Protein AF-A0A1Q7T1L6-F1 (afdb_monomer)

Nearest PDB structures (foldseek):
  7xf0-assembly3_B  TM=4.580E-01  e=5.528E+00  Pseudomonas aeruginosa

pLDDT: mean 75.34, std 23.47, range [31.97, 97.31]

Solvent-accessible surface area (backbone atoms only — not comparable to full-atom values): 8462 Å² total; per-residue (Å²): 136,78,95,77,79,65,102,57,94,46,52,65,56,54,49,54,48,50,53,55,56,50,64,73,47,78,80,45,73,33,40,39,40,38,36,61,82,51,67,64,77,37,32,66,69,55,49,54,51,41,30,61,70,49,66,56,83,70,83,49,59,42,77,68,72,32,62,41,36,27,40,58,69,42,28,43,51,59,39,43,37,80,86,38,36,53,22,48,44,65,55,67,101,78,71,70,88,69,96,76,78,95,74,87,84,87,77,94,76,75,102,68,80,66,68,49,78,46,80,57,81,93,75,90,75,90,77,80,90,78,87,130

Secondary structure (DSSP, 8-state):
------SS--HHHHHHHHHHHHHT-TT-SEEEEEE-S-GGGG-HHHHHHHHHHHT--S----TTTSGGGS-HHHHHHHHH-TTSSEEEEE--TT--------------------EEEEE------PPP----

Sequence (132 aa):
MAPHAGPTRTEADFLAHLQAVVATDLRALRWHMVCDQLNTHQSESLVRWVADLSGVQEDLGVKGESGILASMASRAAFLRDPTHKVVFHYTPKHSRLSQSDRNLAQHPRPQVAQTRLLHQCGGVTSQGLGLY

Foldseek 3Di:
DDDDDPPDPALVSVVVRVVVVCVVCVQAQAEEEEEALDLSVLDPVVLVVQCVQLVPPDDCDDQCCDHCNVDSVSSLVSQQDPSTRYHYDYDDPDDPDDPPDPPPPDDDDDPDGDYDYDYDDDDDDDDDDDDD

Radius of gyration: 17.11 Å; Cα contacts (8 Å, |Δi|>4): 153; chains: 1; bounding box: 50×47×39 Å

Structure (mmCIF, N/CA/C/O backbone):
data_AF-A0A1Q7T1L6-F1
#
_entry.id   AF-A0A1Q7T1L6-F1
#
loop_
_atom_site.group_PDB
_atom_site.id
_atom_site.type_symbol
_atom_site.label_atom_id
_atom_site.label_alt_id
_atom_site.label_comp_id
_atom_site.label_asym_id
_atom_site.label_entity_id
_atom_site.label_seq_id
_atom_site.pdbx_PDB_ins_code
_atom_site.Cartn_x
_atom_site.Cartn_y
_atom_site.Cartn_z
_atom_site.occupancy
_atom_site.B_iso_or_equiv
_atom_site.auth_seq_id
_atom_site.auth_comp_id
_atom_site.auth_asym_id
_atom_site.auth_atom_id
_atom_site.pdbx_PDB_model_num
ATOM 1 N N . MET A 1 1 ? 7.228 -13.788 -15.367 1.00 53.22 1 MET A N 1
ATOM 2 C CA . MET A 1 1 ? 7.465 -12.331 -15.314 1.00 53.22 1 MET A CA 1
ATOM 3 C C . MET A 1 1 ? 8.832 -12.106 -14.685 1.00 53.22 1 MET A C 1
ATOM 5 O O . MET A 1 1 ? 9.104 -12.739 -13.672 1.00 53.22 1 MET A O 1
ATOM 9 N N . ALA A 1 2 ? 9.712 -11.329 -15.320 1.00 46.75 2 ALA A N 1
ATOM 10 C CA . ALA A 1 2 ? 11.045 -11.027 -14.789 1.00 46.75 2 ALA A CA 1
ATOM 11 C C . ALA A 1 2 ? 10.967 -9.856 -13.788 1.00 46.75 2 ALA A C 1
ATOM 13 O O . ALA A 1 2 ? 10.070 -9.021 -13.929 1.00 46.75 2 ALA A O 1
ATOM 14 N N . PRO A 1 3 ? 11.861 -9.770 -12.785 1.00 55.91 3 PRO A N 1
ATOM 15 C CA . PRO A 1 3 ? 11.931 -8.603 -11.911 1.00 55.91 3 PRO A CA 1
ATOM 16 C C . PRO A 1 3 ? 12.189 -7.343 -12.752 1.00 55.91 3 PRO A C 1
ATOM 18 O O . PRO A 1 3 ? 13.184 -7.256 -13.467 1.00 55.91 3 PRO A O 1
ATOM 21 N N . HIS A 1 4 ? 11.256 -6.391 -12.695 1.00 59.91 4 HIS A N 1
ATOM 22 C CA . HIS A 1 4 ? 11.327 -5.111 -13.394 1.00 59.91 4 HIS A CA 1
ATOM 23 C C . HIS A 1 4 ? 11.665 -4.022 -12.378 1.00 59.91 4 HIS A C 1
ATOM 25 O O . HIS A 1 4 ? 10.879 -3.767 -11.467 1.00 59.91 4 HIS A O 1
ATOM 31 N N . ALA A 1 5 ? 12.834 -3.405 -12.531 1.00 56.78 5 ALA A N 1
ATOM 32 C CA . ALA A 1 5 ? 13.199 -2.177 -11.843 1.00 56.78 5 ALA A CA 1
ATOM 33 C C . ALA A 1 5 ? 13.213 -1.064 -12.894 1.00 56.78 5 ALA A C 1
ATOM 35 O O . ALA A 1 5 ? 14.034 -1.095 -13.812 1.00 56.78 5 ALA A O 1
ATOM 36 N N . GLY A 1 6 ? 12.268 -0.130 -12.790 1.00 60.78 6 GLY A N 1
ATOM 37 C CA . GLY A 1 6 ? 12.239 1.059 -13.634 1.00 60.78 6 GLY A CA 1
ATOM 38 C C . GLY A 1 6 ? 13.480 1.942 -13.425 1.00 60.78 6 GLY A C 1
ATOM 39 O O . GLY A 1 6 ? 14.243 1.738 -12.476 1.00 60.78 6 GLY A O 1
ATOM 40 N N . PRO A 1 7 ? 13.694 2.944 -14.294 1.00 61.09 7 PRO A N 1
ATOM 41 C CA . PRO A 1 7 ? 14.832 3.864 -14.192 1.00 61.09 7 PRO A CA 1
ATOM 42 C C . PRO A 1 7 ? 14.819 4.677 -12.888 1.00 61.09 7 PRO A C 1
ATOM 44 O O . PRO A 1 7 ? 15.865 5.116 -12.413 1.00 61.09 7 PRO A O 1
ATOM 47 N N . THR A 1 8 ? 13.642 4.847 -12.287 1.00 58.88 8 THR A N 1
ATOM 48 C CA . THR A 1 8 ? 13.425 5.538 -11.020 1.00 58.88 8 THR A CA 1
ATOM 49 C C . THR A 1 8 ? 12.864 4.591 -9.967 1.00 58.88 8 THR A C 1
ATOM 51 O O . THR A 1 8 ? 12.118 3.664 -10.264 1.00 58.88 8 THR A O 1
ATOM 54 N N . ARG A 1 9 ? 13.209 4.833 -8.697 1.00 67.56 9 ARG A N 1
ATOM 55 C CA . ARG A 1 9 ? 12.578 4.162 -7.552 1.00 67.56 9 ARG A CA 1
ATOM 56 C C . ARG A 1 9 ? 11.431 5.014 -7.015 1.00 67.56 9 ARG A C 1
ATOM 58 O O . ARG A 1 9 ? 11.525 5.540 -5.906 1.00 67.56 9 ARG A O 1
ATOM 65 N N . THR A 1 10 ? 10.383 5.206 -7.818 1.00 84.56 10 THR A N 1
ATOM 66 C CA . THR A 1 10 ? 9.185 5.915 -7.347 1.00 84.56 10 THR A CA 1
ATOM 67 C C . THR A 1 10 ? 8.234 4.975 -6.614 1.00 84.56 10 THR A C 1
ATOM 69 O O . THR A 1 10 ? 8.273 3.753 -6.760 1.00 84.56 10 THR A O 1
ATOM 72 N N . GLU A 1 11 ? 7.351 5.570 -5.818 1.00 85.06 11 GLU A N 1
ATOM 73 C CA . GLU A 1 11 ? 6.214 4.884 -5.207 1.00 85.06 11 GLU A CA 1
ATOM 74 C C . GLU A 1 11 ? 5.310 4.215 -6.258 1.00 85.06 11 GLU A C 1
ATOM 76 O O . GLU A 1 11 ? 4.891 3.074 -6.065 1.00 85.06 11 GLU A O 1
ATOM 81 N N . ALA A 1 12 ? 5.071 4.886 -7.389 1.00 87.81 12 ALA A N 1
ATOM 82 C CA . ALA A 1 12 ? 4.233 4.372 -8.469 1.00 87.81 12 ALA A CA 1
ATOM 83 C C . ALA A 1 12 ? 4.862 3.153 -9.161 1.00 87.81 12 ALA A C 1
ATOM 85 O O . ALA A 1 12 ? 4.172 2.162 -9.394 1.00 87.81 12 ALA A O 1
ATOM 86 N N . ASP A 1 13 ? 6.172 3.193 -9.423 1.00 86.88 13 ASP A N 1
ATOM 87 C CA . ASP A 1 13 ? 6.900 2.077 -10.039 1.00 86.88 13 ASP A CA 1
ATOM 88 C C . ASP A 1 13 ? 6.834 0.821 -9.156 1.00 86.88 13 ASP A C 1
ATOM 90 O O . ASP A 1 13 ? 6.606 -0.292 -9.639 1.00 86.88 13 ASP A O 1
ATOM 94 N N . PHE A 1 14 ? 6.986 0.998 -7.840 1.00 88.44 14 PHE A N 1
ATOM 95 C CA . PHE A 1 14 ? 6.897 -0.103 -6.886 1.00 88.44 14 PHE A CA 1
ATOM 96 C C . PHE A 1 14 ? 5.479 -0.685 -6.802 1.00 88.44 14 PHE A C 1
ATOM 98 O O . PHE A 1 14 ? 5.313 -1.906 -6.843 1.00 88.44 14 PHE A O 1
ATOM 105 N N . LEU A 1 15 ? 4.449 0.165 -6.752 1.00 91.94 15 LEU A N 1
ATOM 106 C CA . LEU A 1 15 ? 3.058 -0.288 -6.768 1.00 91.94 15 LEU A CA 1
ATOM 107 C C . LEU A 1 15 ? 2.731 -1.065 -8.051 1.00 91.94 15 LEU A C 1
ATOM 109 O O . LEU A 1 15 ? 2.178 -2.163 -7.972 1.00 91.94 15 LEU A O 1
ATOM 113 N N . ALA A 1 16 ? 3.110 -0.536 -9.218 1.00 90.94 16 ALA A N 1
ATOM 114 C CA . ALA A 1 16 ? 2.876 -1.190 -10.503 1.00 90.94 16 ALA A CA 1
ATOM 115 C C . ALA A 1 16 ? 3.533 -2.578 -10.556 1.00 90.94 16 ALA A C 1
ATOM 117 O O . ALA A 1 16 ? 2.930 -3.547 -11.026 1.00 90.94 16 ALA A O 1
ATOM 118 N N . HIS A 1 17 ? 4.744 -2.705 -10.003 1.00 89.44 17 HIS A N 1
ATOM 119 C CA . HIS A 1 17 ? 5.410 -3.994 -9.879 1.00 89.44 17 HIS A CA 1
ATOM 120 C C . HIS A 1 17 ? 4.605 -4.986 -9.024 1.00 89.44 17 HIS A C 1
ATOM 122 O O . HIS A 1 17 ? 4.388 -6.124 -9.445 1.00 89.44 17 HIS A O 1
ATOM 128 N N . LEU A 1 18 ? 4.135 -4.576 -7.841 1.00 91.88 18 LEU A N 1
ATOM 129 C CA . LEU A 1 18 ? 3.371 -5.463 -6.958 1.00 91.88 18 LEU A CA 1
ATOM 130 C C . LEU A 1 18 ? 2.015 -5.857 -7.545 1.00 91.88 18 LEU A C 1
ATOM 132 O O . LEU A 1 18 ? 1.621 -7.017 -7.433 1.00 91.88 18 LEU A O 1
ATOM 136 N N . GLN A 1 19 ? 1.326 -4.928 -8.207 1.00 93.50 19 GLN A N 1
ATOM 137 C CA . GLN A 1 19 ? 0.086 -5.219 -8.925 1.00 93.50 19 GLN A CA 1
ATOM 138 C C . GLN A 1 19 ? 0.306 -6.295 -9.985 1.00 93.50 19 GLN A C 1
ATOM 140 O O . GLN A 1 19 ? -0.454 -7.261 -10.059 1.00 93.50 19 GLN A O 1
ATOM 145 N N . ALA A 1 20 ? 1.389 -6.174 -10.752 1.00 91.19 20 ALA A N 1
ATOM 146 C CA . ALA A 1 20 ? 1.742 -7.155 -11.761 1.00 91.19 20 ALA A CA 1
ATOM 147 C C . ALA A 1 20 ? 2.087 -8.529 -11.161 1.00 91.19 20 ALA A C 1
ATOM 149 O O . ALA A 1 20 ? 1.669 -9.552 -11.700 1.00 91.19 20 ALA A O 1
ATOM 150 N N . VAL A 1 21 ? 2.789 -8.569 -10.022 1.00 91.25 21 VAL A N 1
ATOM 151 C CA . VAL A 1 21 ? 3.055 -9.812 -9.277 1.00 91.25 21 VAL A CA 1
ATOM 152 C C . VAL A 1 21 ? 1.753 -10.458 -8.817 1.00 91.25 21 VAL A C 1
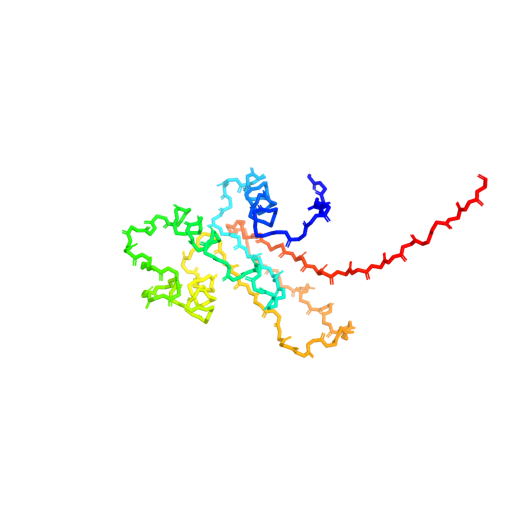ATOM 154 O O . VAL A 1 21 ? 1.535 -11.638 -9.084 1.00 91.25 21 VAL A O 1
ATOM 157 N N . VAL A 1 22 ? 0.871 -9.707 -8.156 1.00 91.88 22 VAL A N 1
ATOM 158 C CA . VAL A 1 22 ? -0.401 -10.238 -7.645 1.00 91.88 22 VAL A CA 1
ATOM 159 C C . VAL A 1 22 ? -1.283 -10.748 -8.787 1.00 91.88 22 VAL A C 1
ATOM 161 O O . VAL A 1 22 ? -1.923 -11.791 -8.652 1.00 91.88 22 VAL A O 1
ATOM 164 N N . ALA A 1 23 ? -1.258 -10.078 -9.942 1.00 91.62 23 ALA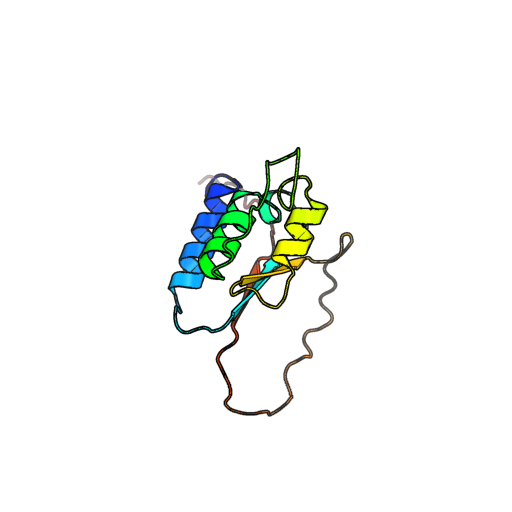 A N 1
ATOM 165 C CA . ALA A 1 23 ? -1.985 -10.500 -11.136 1.00 91.62 23 ALA A CA 1
ATOM 166 C C . ALA A 1 23 ? -1.519 -11.855 -11.702 1.00 91.62 23 ALA A C 1
ATOM 168 O O . ALA A 1 23 ? -2.277 -12.494 -12.430 1.00 91.62 23 ALA A O 1
ATOM 169 N N . THR A 1 24 ? -0.317 -12.334 -11.354 1.00 92.00 24 THR A N 1
ATOM 170 C CA . THR A 1 24 ? 0.155 -13.659 -11.799 1.00 92.00 24 THR A CA 1
ATOM 171 C C . THR A 1 24 ? -0.625 -14.820 -11.187 1.00 92.00 24 THR A C 1
ATOM 173 O O . THR A 1 24 ? -0.644 -15.905 -11.768 1.00 92.00 24 THR A O 1
ATOM 176 N N . ASP A 1 25 ? -1.267 -14.621 -10.033 1.00 90.69 25 ASP A N 1
ATOM 177 C CA . ASP A 1 25 ? -2.042 -15.665 -9.364 1.00 90.69 25 ASP A CA 1
ATOM 178 C C . ASP A 1 25 ? -3.178 -15.058 -8.532 1.00 90.69 25 ASP A C 1
ATOM 180 O O . ASP A 1 25 ? -3.085 -14.875 -7.318 1.00 90.69 25 ASP A O 1
ATOM 184 N N . LEU A 1 26 ? -4.295 -14.762 -9.200 1.00 88.44 26 LEU A N 1
ATOM 185 C CA . LEU A 1 26 ? -5.484 -14.189 -8.558 1.00 88.44 26 LEU A CA 1
ATOM 186 C C . LEU A 1 26 ? -6.175 -15.150 -7.579 1.00 88.44 26 LEU A C 1
ATOM 188 O O . LEU A 1 26 ? -7.004 -14.709 -6.780 1.00 88.44 26 LEU A O 1
ATOM 192 N N . ARG A 1 27 ? -5.841 -16.447 -7.635 1.00 90.50 27 ARG A N 1
ATOM 193 C CA . ARG A 1 27 ? -6.385 -17.484 -6.746 1.00 90.50 27 ARG A CA 1
ATOM 194 C C . ARG A 1 27 ? -5.635 -17.565 -5.420 1.00 90.50 27 ARG A C 1
ATOM 196 O O . ARG A 1 27 ? -6.139 -18.194 -4.491 1.00 90.50 27 ARG A O 1
ATOM 203 N N . ALA A 1 28 ? -4.449 -16.960 -5.325 1.00 90.38 28 ALA A N 1
ATOM 204 C CA . ALA A 1 28 ? -3.713 -16.899 -4.075 1.00 90.38 28 ALA A CA 1
ATOM 205 C C . ALA A 1 28 ? -4.565 -16.189 -3.013 1.00 90.38 28 ALA A C 1
ATOM 207 O O . ALA A 1 28 ? -5.005 -15.051 -3.203 1.00 90.38 28 ALA A O 1
ATOM 208 N N . LEU A 1 29 ? -4.791 -16.873 -1.888 1.00 90.62 29 LEU A N 1
ATOM 209 C CA . LEU A 1 29 ? -5.583 -16.322 -0.786 1.00 90.62 29 LEU A CA 1
ATOM 210 C C . LEU A 1 29 ? -4.861 -15.152 -0.119 1.00 90.62 29 LEU A C 1
ATOM 212 O O . LEU A 1 29 ? -5.502 -14.217 0.354 1.00 90.62 29 LEU A O 1
ATOM 216 N N . ARG A 1 30 ? -3.525 -15.219 -0.079 1.00 92.75 30 ARG A N 1
ATOM 217 C CA . ARG A 1 30 ? -2.682 -14.204 0.540 1.00 92.75 30 ARG A CA 1
ATOM 218 C C . ARG A 1 30 ? -1.296 -14.141 -0.090 1.00 92.75 30 ARG A C 1
ATOM 220 O O . ARG A 1 30 ? -0.696 -15.170 -0.412 1.00 92.75 30 ARG A O 1
ATOM 227 N N . TRP A 1 31 ? -0.782 -12.922 -0.184 1.00 95.75 31 TRP A N 1
ATOM 228 C CA . TRP A 1 31 ? 0.580 -12.605 -0.588 1.00 95.75 31 TRP A CA 1
ATOM 229 C C . TRP A 1 31 ? 1.377 -12.073 0.594 1.00 95.75 31 TRP A C 1
ATOM 231 O O . TRP A 1 31 ? 0.907 -11.194 1.315 1.00 95.75 31 TRP A O 1
ATOM 241 N N . HIS A 1 32 ? 2.601 -12.565 0.759 1.00 95.19 32 HIS A N 1
ATOM 242 C CA . HIS A 1 32 ? 3.555 -12.007 1.711 1.00 95.19 32 HIS A CA 1
ATOM 243 C C . HIS A 1 32 ? 4.701 -11.338 0.962 1.00 95.19 32 HIS A C 1
ATOM 245 O O . HIS A 1 32 ? 5.427 -11.995 0.212 1.00 95.19 32 HIS A O 1
ATOM 251 N N . MET A 1 33 ? 4.858 -10.037 1.186 1.00 93.12 33 MET A N 1
ATOM 252 C CA . MET A 1 33 ? 5.913 -9.219 0.598 1.00 93.12 33 MET A CA 1
ATOM 253 C C . MET A 1 33 ? 6.973 -8.944 1.661 1.00 93.12 33 MET A C 1
ATOM 255 O O . MET A 1 33 ? 6.649 -8.434 2.731 1.00 93.12 33 MET A O 1
ATOM 259 N N . VAL A 1 34 ? 8.233 -9.279 1.386 1.00 92.12 34 VAL A N 1
ATOM 260 C CA . VAL A 1 34 ? 9.361 -8.929 2.264 1.00 92.12 34 VAL A CA 1
ATOM 261 C C . VAL A 1 34 ? 10.124 -7.765 1.646 1.00 92.12 34 VAL A C 1
ATOM 263 O O . VAL A 1 34 ? 10.656 -7.894 0.540 1.00 92.12 34 VAL A O 1
ATOM 266 N N . CYS A 1 35 ? 10.176 -6.645 2.366 1.00 89.12 35 CYS A N 1
ATOM 267 C CA . CYS A 1 35 ? 10.763 -5.386 1.908 1.00 89.12 35 CYS A CA 1
ATOM 268 C C . CYS A 1 35 ? 11.706 -4.787 2.965 1.00 89.12 35 CYS A C 1
ATOM 270 O O . CYS A 1 35 ? 11.635 -5.113 4.150 1.00 89.12 35 CYS A O 1
ATOM 272 N N . ASP A 1 36 ? 12.587 -3.878 2.554 1.00 85.88 36 ASP A N 1
ATOM 273 C CA . ASP A 1 36 ? 13.322 -3.024 3.494 1.00 85.88 36 ASP A CA 1
ATOM 274 C C . ASP A 1 36 ? 12.428 -1.882 4.038 1.00 85.88 36 ASP A C 1
ATOM 276 O O . ASP A 1 36 ? 11.282 -1.709 3.618 1.00 85.88 36 ASP A O 1
ATOM 280 N N . GLN A 1 37 ? 12.933 -1.091 4.991 1.00 81.81 37 GLN A N 1
ATOM 281 C CA . GLN A 1 37 ? 12.171 -0.016 5.651 1.00 81.81 37 GLN A CA 1
ATOM 282 C C . GLN A 1 37 ? 12.175 1.331 4.897 1.00 81.81 37 GLN A C 1
ATOM 284 O O . GLN A 1 37 ? 11.961 2.370 5.523 1.00 81.81 37 GLN A O 1
ATOM 289 N N . LEU A 1 38 ? 12.429 1.356 3.583 1.00 84.19 38 LEU A N 1
ATOM 290 C CA . LEU A 1 38 ? 12.361 2.599 2.808 1.00 84.19 38 LEU A CA 1
ATOM 291 C C . LEU A 1 38 ? 10.938 3.179 2.775 1.00 84.19 38 LEU A C 1
ATOM 293 O O . LEU A 1 38 ? 9.950 2.446 2.706 1.00 84.19 38 LEU A O 1
ATOM 297 N N . ASN A 1 39 ? 10.836 4.514 2.755 1.00 84.06 39 ASN A N 1
ATOM 298 C CA . ASN A 1 39 ? 9.557 5.239 2.749 1.00 84.06 39 ASN A CA 1
ATOM 299 C C . ASN A 1 39 ? 8.638 4.800 1.597 1.00 84.06 39 ASN A C 1
ATOM 301 O O . ASN A 1 39 ? 7.424 4.724 1.774 1.00 84.06 39 ASN A O 1
ATOM 305 N N . THR A 1 40 ? 9.221 4.461 0.444 1.00 85.00 40 THR A N 1
ATOM 306 C CA . THR A 1 40 ? 8.520 3.955 -0.744 1.00 85.00 40 THR A CA 1
ATOM 307 C C . THR A 1 40 ? 7.710 2.685 -0.459 1.00 85.00 40 THR A C 1
ATOM 309 O O . THR A 1 40 ? 6.653 2.495 -1.049 1.00 85.00 40 THR A O 1
ATOM 312 N N . HIS A 1 41 ? 8.154 1.839 0.477 1.00 86.56 41 HIS A N 1
ATOM 313 C CA . HIS A 1 41 ? 7.460 0.605 0.865 1.00 86.56 41 HIS A CA 1
ATOM 314 C C . HIS A 1 41 ? 6.400 0.812 1.964 1.00 86.56 41 HIS A C 1
ATOM 316 O O . HIS A 1 41 ? 5.746 -0.144 2.376 1.00 86.56 41 HIS A O 1
ATOM 322 N N . GLN A 1 42 ? 6.244 2.040 2.471 1.00 90.81 42 GLN A N 1
ATOM 323 C CA . GLN A 1 42 ? 5.272 2.436 3.507 1.00 90.81 42 GLN A CA 1
ATOM 324 C C . GLN A 1 42 ? 4.416 3.608 3.016 1.00 90.81 42 GLN A C 1
ATOM 326 O O . GLN A 1 42 ? 4.117 4.567 3.743 1.00 90.81 42 GLN A O 1
ATOM 331 N N . SER A 1 43 ? 4.104 3.572 1.729 1.00 93.75 43 SER A N 1
ATOM 332 C CA . SER A 1 43 ? 3.503 4.678 1.019 1.00 93.75 43 SER A CA 1
ATOM 333 C C . SER A 1 43 ? 1.979 4.697 1.132 1.00 93.75 43 SER A C 1
ATOM 335 O O . SER A 1 43 ? 1.351 3.725 1.549 1.00 93.75 43 SER A O 1
ATOM 337 N N . GLU A 1 44 ? 1.369 5.828 0.785 1.00 95.75 44 GLU A N 1
ATOM 338 C CA . GLU A 1 44 ? -0.092 5.950 0.795 1.00 95.75 44 GLU A CA 1
ATOM 339 C C . GLU A 1 44 ? -0.729 5.101 -0.304 1.00 95.75 44 GLU A C 1
ATOM 341 O O . GLU A 1 44 ? -1.740 4.450 -0.051 1.00 95.75 44 GLU A O 1
ATOM 346 N N . SER A 1 45 ? -0.141 5.075 -1.503 1.00 95.31 45 SER A N 1
ATOM 347 C CA . SER A 1 45 ? -0.697 4.304 -2.617 1.00 95.31 45 SER A CA 1
ATOM 348 C C . SER A 1 45 ? -0.739 2.805 -2.317 1.00 95.31 45 SER A C 1
ATOM 350 O O . SER A 1 45 ? -1.708 2.146 -2.685 1.00 95.31 45 SER A O 1
ATOM 352 N N . LEU A 1 46 ? 0.243 2.273 -1.576 1.00 96.19 46 LEU A N 1
ATOM 353 C CA . LEU A 1 46 ? 0.217 0.887 -1.107 1.00 96.19 46 LEU A CA 1
ATOM 354 C C . LEU A 1 46 ? -0.918 0.645 -0.117 1.00 96.19 46 LEU A C 1
ATOM 356 O O . LEU A 1 46 ? -1.624 -0.348 -0.246 1.00 96.19 46 LEU A O 1
ATOM 360 N N . VAL A 1 47 ? -1.112 1.544 0.852 1.00 96.88 47 VAL A N 1
ATOM 361 C CA . VAL A 1 47 ? -2.194 1.418 1.839 1.00 96.88 47 VAL A CA 1
ATOM 362 C C . VAL A 1 47 ? -3.552 1.405 1.146 1.00 96.88 47 VAL A C 1
ATOM 364 O O . VAL A 1 47 ? -4.340 0.496 1.391 1.00 96.88 47 VAL A O 1
ATOM 367 N N . ARG A 1 48 ? -3.799 2.354 0.235 1.00 97.19 48 ARG A N 1
ATOM 368 C CA . ARG A 1 48 ? -5.058 2.420 -0.524 1.00 97.19 48 ARG A CA 1
ATOM 369 C C . ARG A 1 48 ? -5.276 1.160 -1.358 1.00 97.19 48 ARG A C 1
ATOM 371 O O . ARG A 1 48 ? -6.325 0.539 -1.272 1.00 97.19 48 ARG A O 1
ATOM 378 N N . TRP A 1 49 ? -4.249 0.718 -2.079 1.00 97.06 49 TRP A N 1
ATOM 379 C CA . TRP A 1 49 ? -4.339 -0.487 -2.897 1.00 97.06 49 TRP A CA 1
ATOM 380 C C . TRP A 1 49 ? -4.596 -1.763 -2.078 1.00 97.06 49 TRP A C 1
ATOM 382 O O . TRP A 1 49 ? -5.395 -2.609 -2.480 1.00 97.06 49 TRP A O 1
ATOM 392 N N . VAL A 1 50 ? -3.944 -1.921 -0.921 1.00 96.62 50 VAL A N 1
ATOM 393 C CA . VAL A 1 50 ? -4.173 -3.071 -0.030 1.00 96.62 50 VAL A CA 1
ATOM 394 C C . VAL A 1 50 ? -5.566 -3.024 0.597 1.00 96.62 50 VAL A C 1
ATOM 396 O O . VAL A 1 50 ? -6.194 -4.080 0.713 1.00 96.62 50 VAL A O 1
ATOM 399 N N . ALA A 1 51 ? -6.059 -1.834 0.955 1.00 96.94 51 ALA A N 1
ATOM 400 C CA . ALA A 1 51 ? -7.421 -1.633 1.441 1.00 96.94 51 ALA A CA 1
ATOM 401 C C . ALA A 1 51 ? -8.450 -2.081 0.392 1.00 96.94 51 ALA A C 1
ATOM 403 O O . ALA A 1 51 ? -9.289 -2.931 0.697 1.00 96.94 51 ALA A O 1
ATOM 404 N N . ASP A 1 52 ? -8.300 -1.625 -0.857 1.00 95.94 52 ASP A N 1
ATOM 405 C CA . ASP A 1 52 ? -9.166 -2.009 -1.978 1.00 95.94 52 ASP A CA 1
ATOM 406 C C . ASP A 1 52 ? -9.160 -3.529 -2.201 1.00 95.94 52 ASP A C 1
ATOM 408 O O . ASP A 1 52 ? -10.210 -4.166 -2.291 1.00 95.94 52 ASP A O 1
ATOM 412 N N . LEU A 1 53 ? -7.971 -4.145 -2.233 1.00 94.06 53 LEU A N 1
ATOM 413 C CA . LEU A 1 53 ? -7.828 -5.593 -2.422 1.00 94.06 53 LEU A CA 1
ATOM 414 C C . LEU A 1 53 ? -8.399 -6.428 -1.275 1.00 94.06 53 LEU A C 1
ATOM 416 O O . LEU A 1 53 ? -8.746 -7.593 -1.488 1.00 94.06 53 LEU A O 1
ATOM 420 N N . SER A 1 54 ? -8.431 -5.867 -0.070 1.00 93.19 54 SER A N 1
ATOM 421 C CA . SER A 1 54 ? -8.900 -6.546 1.139 1.00 93.19 54 SER A CA 1
ATOM 422 C C . SER A 1 54 ? -10.348 -6.189 1.485 1.00 93.19 54 SER A C 1
ATOM 424 O O . SER A 1 54 ? -10.879 -6.714 2.458 1.00 93.19 54 SER A O 1
ATOM 426 N N . GLY A 1 55 ? -10.998 -5.332 0.689 1.00 94.19 55 GLY A N 1
ATOM 427 C CA . GLY A 1 55 ? -12.383 -4.914 0.895 1.00 94.19 55 GLY A CA 1
ATOM 428 C C . GLY A 1 55 ? -12.588 -3.988 2.095 1.00 94.19 55 GLY A C 1
ATOM 429 O O . GLY A 1 55 ? -13.714 -3.869 2.573 1.00 94.19 55 GLY A O 1
ATOM 430 N N . VAL A 1 56 ? -11.538 -3.326 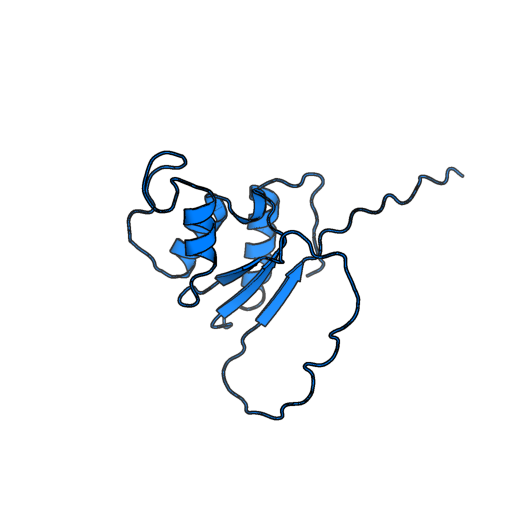2.582 1.00 94.25 56 VAL A N 1
ATOM 431 C CA . VAL A 1 56 ? -11.632 -2.377 3.700 1.00 94.25 56 VAL A CA 1
ATOM 432 C C . VAL A 1 56 ? -12.363 -1.124 3.214 1.00 94.25 56 VAL A C 1
ATOM 434 O O . VAL A 1 56 ? -11.887 -0.442 2.314 1.00 94.25 56 VAL A O 1
ATOM 437 N N . GLN A 1 57 ? -13.534 -0.841 3.792 1.00 91.75 57 GLN A N 1
ATOM 438 C CA . GLN A 1 57 ? -14.376 0.320 3.446 1.00 91.75 57 GLN A CA 1
ATOM 439 C C . GLN A 1 57 ? -14.230 1.487 4.437 1.00 91.75 57 GLN A C 1
ATOM 441 O O . GLN A 1 57 ? -14.935 2.488 4.332 1.00 91.75 57 GLN A O 1
ATOM 446 N N . GLU A 1 58 ? -13.368 1.335 5.440 1.00 90.00 58 GLU A N 1
ATOM 447 C CA . GLU A 1 58 ? -13.146 2.339 6.477 1.00 90.00 58 GLU A CA 1
ATOM 448 C C . GLU A 1 58 ? -12.424 3.570 5.921 1.00 90.00 58 GLU A C 1
ATOM 450 O O . GLU A 1 58 ? -11.648 3.486 4.966 1.00 90.00 58 GLU A O 1
ATOM 455 N N . ASP A 1 59 ? -12.655 4.723 6.552 1.00 93.81 59 ASP A N 1
ATOM 456 C CA . ASP A 1 59 ? -11.915 5.935 6.219 1.00 93.81 59 ASP A CA 1
ATOM 457 C C . ASP A 1 59 ? -10.441 5.788 6.629 1.00 93.81 59 ASP A C 1
ATOM 459 O O . ASP A 1 59 ? -10.094 5.683 7.807 1.00 93.81 59 ASP A O 1
ATOM 463 N N . LEU A 1 60 ? -9.560 5.800 5.629 1.00 96.00 60 LEU A N 1
ATOM 464 C CA . LEU A 1 60 ? -8.113 5.701 5.816 1.00 96.00 60 LEU A CA 1
ATOM 465 C C . LEU A 1 60 ? -7.503 7.008 6.360 1.00 96.00 60 LEU A C 1
ATOM 467 O O . LEU A 1 60 ? -6.356 7.001 6.823 1.00 96.00 60 LEU A O 1
ATOM 471 N N . GLY A 1 61 ? -8.252 8.114 6.322 1.00 96.31 61 GLY A N 1
ATOM 472 C CA . GLY A 1 61 ? -7.833 9.444 6.751 1.00 96.31 61 GLY A CA 1
ATOM 473 C C . GLY A 1 61 ? -7.073 10.232 5.680 1.00 96.31 61 GLY A C 1
ATOM 474 O O . GLY A 1 61 ? -7.095 9.914 4.488 1.00 96.31 61 GLY A O 1
ATOM 475 N N . VAL A 1 62 ? -6.380 11.286 6.116 1.00 95.00 62 VAL A N 1
ATOM 476 C CA . VAL A 1 62 ? -5.631 12.209 5.250 1.00 95.00 62 VAL A CA 1
ATOM 477 C C . VAL A 1 62 ? -4.131 12.054 5.486 1.00 95.00 62 VAL A C 1
ATOM 479 O O . VAL A 1 62 ? -3.651 12.037 6.624 1.00 95.00 62 VAL A O 1
ATOM 482 N N . LYS A 1 63 ? -3.360 11.941 4.398 1.00 92.94 63 LYS A N 1
ATOM 483 C CA . LYS A 1 63 ? -1.912 11.733 4.476 1.00 92.94 63 LYS A CA 1
ATOM 484 C C . LYS A 1 63 ? -1.220 12.868 5.216 1.00 92.94 63 LYS A C 1
ATOM 486 O O . LYS A 1 63 ? -1.273 14.013 4.791 1.00 92.94 63 LYS A O 1
ATOM 491 N N . GLY A 1 64 ? -0.488 12.511 6.267 1.00 94.12 64 GLY A N 1
ATOM 492 C CA . GLY A 1 64 ? 0.238 13.481 7.088 1.00 94.12 64 GLY A CA 1
ATOM 493 C C . GLY A 1 64 ? -0.609 14.159 8.165 1.00 94.12 64 GLY A C 1
ATOM 494 O O . GLY A 1 64 ? -0.048 1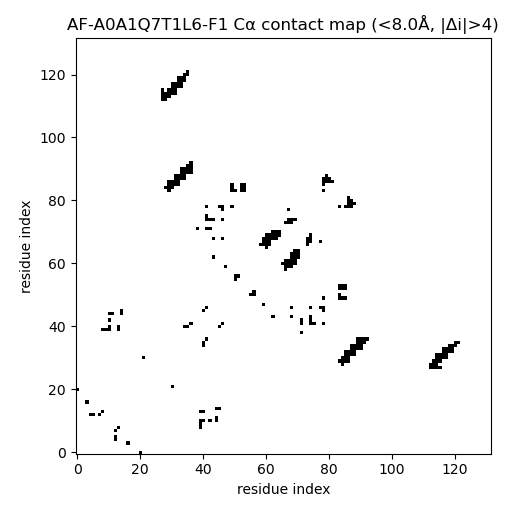4.905 8.961 1.00 94.12 64 GLY A O 1
ATOM 495 N N . GLU A 1 65 ? -1.915 13.888 8.225 1.00 95.38 65 GLU A N 1
ATOM 496 C CA . GLU A 1 65 ? -2.841 14.611 9.102 1.00 95.38 65 GLU A CA 1
ATOM 497 C C . GLU A 1 65 ? -3.632 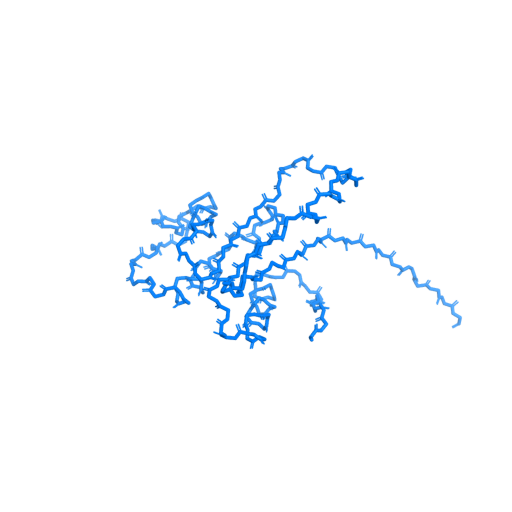13.675 10.025 1.00 95.38 65 GLU A C 1
ATOM 499 O O . GLU A 1 65 ? -3.605 13.851 11.242 1.00 95.38 65 GLU A O 1
ATOM 504 N N . SER A 1 66 ? -4.320 12.663 9.483 1.00 95.50 66 SER A N 1
ATOM 505 C CA . SER A 1 66 ? -5.283 11.858 10.247 1.00 95.50 66 SER A CA 1
ATOM 506 C C . SER A 1 66 ? -5.351 10.393 9.803 1.00 95.50 66 SER A C 1
ATOM 508 O O . SER A 1 66 ? -4.925 10.022 8.708 1.00 95.50 66 SER A O 1
ATOM 510 N N . GLY A 1 67 ? -5.879 9.543 10.688 1.00 96.44 67 GLY A N 1
ATOM 511 C CA . GLY A 1 67 ? -6.135 8.130 10.408 1.00 96.44 67 GLY A CA 1
ATOM 512 C C . GLY A 1 67 ? -4.878 7.297 10.139 1.00 96.44 67 GLY A C 1
ATOM 513 O O . GLY A 1 67 ? -3.780 7.597 10.616 1.00 96.44 67 GLY A O 1
ATOM 514 N N . ILE A 1 68 ? -5.052 6.232 9.356 1.00 96.81 68 ILE A N 1
ATOM 515 C CA . ILE A 1 68 ? -3.981 5.312 8.945 1.00 96.81 68 ILE A CA 1
ATOM 516 C C . ILE A 1 68 ? -2.947 6.033 8.074 1.00 96.81 68 ILE A C 1
ATOM 518 O O . ILE A 1 68 ? -1.762 5.698 8.091 1.00 96.81 68 ILE A O 1
ATOM 522 N N . LEU A 1 69 ? -3.375 7.038 7.309 1.00 96.88 69 LEU A N 1
ATOM 523 C CA . LEU A 1 69 ? -2.494 7.798 6.433 1.00 96.88 69 LEU A CA 1
ATOM 524 C C . LEU A 1 69 ? -1.694 8.887 7.164 1.00 96.88 69 LEU A C 1
ATOM 526 O O . 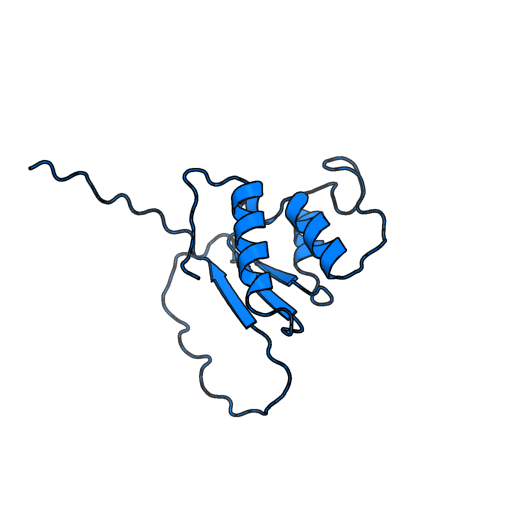LEU A 1 69 ? -0.752 9.420 6.570 1.00 96.88 69 LEU A O 1
ATOM 530 N N . ALA A 1 70 ? -1.963 9.163 8.444 1.00 96.19 70 ALA A N 1
ATOM 531 C CA . ALA A 1 70 ? -1.298 10.219 9.210 1.00 96.19 70 ALA A CA 1
ATOM 532 C C . ALA A 1 70 ? 0.231 10.081 9.245 1.00 96.19 70 ALA A C 1
ATOM 534 O O . ALA A 1 70 ? 0.958 11.053 9.055 1.00 96.19 70 ALA A O 1
ATOM 535 N N . SER A 1 71 ? 0.760 8.875 9.465 1.00 95.38 71 SER A N 1
ATOM 536 C CA . SER A 1 71 ? 2.196 8.675 9.698 1.00 95.38 71 SER A CA 1
ATOM 537 C C . SER A 1 71 ? 2.741 7.438 8.996 1.00 95.38 71 SER A C 1
ATOM 539 O O . SER A 1 71 ? 2.014 6.512 8.658 1.00 95.38 71 SER A O 1
ATOM 541 N N . MET A 1 72 ? 4.058 7.382 8.788 1.00 93.00 72 MET A N 1
ATOM 542 C CA . MET A 1 72 ? 4.684 6.164 8.257 1.00 93.00 72 MET A CA 1
ATOM 543 C C . MET A 1 72 ? 4.455 4.954 9.166 1.00 93.00 72 MET A C 1
ATOM 545 O O . MET A 1 72 ? 4.221 3.858 8.674 1.00 93.00 72 MET A O 1
ATOM 549 N N . ALA A 1 73 ? 4.482 5.158 10.486 1.00 93.19 73 ALA A N 1
ATOM 550 C CA . ALA A 1 73 ? 4.274 4.088 11.454 1.00 93.19 73 ALA A CA 1
ATOM 551 C C . ALA A 1 73 ? 2.857 3.501 11.370 1.00 93.19 73 ALA A C 1
ATOM 553 O O . ALA A 1 73 ? 2.710 2.282 11.389 1.00 93.19 73 ALA A O 1
ATOM 554 N N . SER A 1 74 ? 1.834 4.350 11.228 1.00 96.12 74 SER A N 1
ATOM 555 C CA . SER A 1 74 ? 0.441 3.904 11.066 1.00 96.12 74 SER A CA 1
ATOM 556 C C . SER A 1 74 ? 0.227 3.189 9.730 1.00 96.12 74 SER A C 1
ATOM 558 O O . SER A 1 74 ? -0.332 2.094 9.714 1.00 96.12 74 SER A O 1
ATOM 560 N N . ARG A 1 75 ? 0.788 3.712 8.632 1.00 96.56 75 ARG A N 1
ATOM 561 C CA . ARG A 1 75 ? 0.780 3.023 7.330 1.00 96.56 75 ARG A CA 1
ATOM 562 C C . ARG A 1 75 ? 1.483 1.664 7.381 1.00 96.56 75 ARG A C 1
ATOM 564 O O . ARG A 1 75 ? 0.946 0.676 6.893 1.00 96.56 75 ARG A O 1
ATOM 571 N N . ALA A 1 76 ? 2.656 1.583 8.006 1.00 94.44 76 ALA A N 1
ATOM 572 C CA . ALA A 1 76 ? 3.392 0.329 8.161 1.00 94.44 76 ALA A CA 1
ATOM 573 C C . ALA A 1 76 ? 2.650 -0.684 9.045 1.00 94.44 76 ALA A C 1
ATOM 575 O O . ALA A 1 76 ? 2.725 -1.883 8.783 1.00 94.44 76 ALA A O 1
ATOM 576 N N . ALA A 1 77 ? 1.954 -0.222 10.088 1.00 95.88 77 ALA A N 1
ATOM 577 C CA . ALA A 1 77 ? 1.126 -1.076 10.935 1.00 95.88 77 ALA A CA 1
ATOM 578 C C . ALA A 1 77 ? -0.044 -1.673 10.143 1.00 95.88 77 ALA A C 1
ATOM 580 O O . ALA A 1 77 ? -0.239 -2.883 10.189 1.00 95.88 77 ALA A O 1
ATOM 581 N N . PHE A 1 78 ? -0.738 -0.854 9.347 1.00 97.31 78 PHE A N 1
ATOM 582 C CA . PHE A 1 78 ? -1.797 -1.318 8.451 1.00 97.31 78 PHE A CA 1
ATOM 583 C C . PHE A 1 78 ? -1.279 -2.358 7.450 1.00 97.31 78 PHE A C 1
ATOM 585 O O . PHE A 1 78 ? -1.808 -3.460 7.360 1.00 97.31 78 PHE A O 1
ATOM 592 N N . LEU A 1 79 ? -0.175 -2.068 6.755 1.00 96.62 79 LEU A N 1
ATOM 593 C CA . LEU A 1 79 ? 0.400 -2.982 5.760 1.00 96.62 79 LEU A CA 1
ATOM 594 C C . LEU A 1 79 ? 0.889 -4.318 6.354 1.00 96.62 79 LEU A C 1
ATOM 596 O O . LEU A 1 79 ? 1.015 -5.299 5.623 1.00 96.62 79 LEU A O 1
ATOM 600 N N . ARG A 1 80 ? 1.166 -4.375 7.663 1.00 96.19 80 ARG A N 1
ATOM 601 C CA . ARG A 1 80 ? 1.573 -5.592 8.389 1.00 96.19 80 ARG A CA 1
ATOM 602 C C . ARG A 1 80 ? 0.409 -6.453 8.864 1.00 96.19 80 ARG A C 1
ATOM 604 O O . ARG A 1 80 ? 0.655 -7.577 9.303 1.00 96.19 80 ARG A O 1
ATOM 611 N N . ASP A 1 81 ? -0.816 -5.939 8.838 1.00 96.50 81 ASP A N 1
ATOM 612 C CA . ASP A 1 81 ? -1.957 -6.660 9.388 1.00 96.50 81 ASP A CA 1
ATOM 613 C C . ASP A 1 81 ? -2.181 -7.974 8.605 1.00 96.50 81 ASP A C 1
ATOM 615 O O . ASP A 1 81 ? -2.348 -7.950 7.380 1.00 96.50 81 ASP A O 1
ATOM 619 N N . PRO A 1 82 ? -2.155 -9.138 9.287 1.00 95.81 82 PRO A N 1
ATOM 620 C CA . PRO A 1 82 ? -2.244 -10.447 8.646 1.00 95.81 82 PRO A CA 1
ATOM 621 C C . PRO A 1 82 ? -3.625 -10.756 8.050 1.00 95.81 82 PRO A C 1
ATOM 623 O O . PRO A 1 82 ? -3.771 -11.760 7.345 1.00 95.81 82 PRO A O 1
ATOM 626 N N . THR A 1 83 ? -4.643 -9.943 8.332 1.00 94.81 83 THR A N 1
ATOM 627 C CA . THR A 1 83 ? -5.993 -10.106 7.780 1.00 94.81 83 THR A CA 1
ATOM 628 C C . THR A 1 83 ? -6.075 -9.683 6.314 1.00 94.81 83 THR A C 1
ATOM 630 O O . THR A 1 83 ? -6.891 -10.235 5.575 1.00 94.81 83 THR A O 1
ATOM 633 N N . HIS A 1 84 ? -5.175 -8.808 5.855 1.00 95.38 84 HIS A N 1
ATOM 634 C CA . HIS A 1 84 ? -5.137 -8.344 4.473 1.00 95.38 84 HIS A CA 1
ATOM 635 C C . HIS A 1 84 ? -4.791 -9.446 3.464 1.00 95.38 84 HIS A C 1
ATOM 637 O O . HIS A 1 84 ? -4.129 -10.451 3.763 1.00 95.38 84 HIS A O 1
ATOM 643 N N . LYS A 1 85 ? -5.194 -9.209 2.210 1.00 93.81 85 LYS A N 1
ATOM 644 C CA . LYS A 1 85 ? -4.827 -10.054 1.064 1.00 93.81 85 LYS A CA 1
ATOM 645 C C . LYS A 1 85 ? -3.339 -9.945 0.717 1.00 93.81 85 LYS A C 1
ATOM 647 O O . LYS A 1 85 ? -2.750 -10.905 0.223 1.00 93.81 85 LYS A O 1
ATOM 652 N N . VAL A 1 86 ? -2.723 -8.795 0.979 1.00 96.06 86 VAL A N 1
ATOM 653 C CA . VAL A 1 86 ? -1.287 -8.554 0.791 1.00 96.06 86 VAL A CA 1
ATOM 654 C C . VAL A 1 86 ? -0.713 -8.049 2.107 1.00 96.06 86 VAL A C 1
ATOM 656 O O . VAL A 1 86 ? -1.162 -7.031 2.621 1.00 96.06 86 VAL A O 1
ATOM 659 N N . VAL A 1 87 ? 0.275 -8.764 2.642 1.00 96.56 87 VAL A N 1
ATOM 660 C CA . VAL A 1 87 ? 0.868 -8.502 3.957 1.00 96.56 87 VAL A CA 1
ATOM 661 C C . VAL A 1 87 ? 2.351 -8.205 3.798 1.00 96.56 87 VAL A C 1
ATOM 663 O O . VAL A 1 87 ? 3.091 -8.999 3.210 1.00 96.56 87 VAL A O 1
ATOM 666 N N . PHE A 1 88 ? 2.793 -7.082 4.351 1.00 95.69 88 PHE A N 1
ATOM 667 C CA . PHE A 1 88 ? 4.181 -6.643 4.308 1.00 95.69 88 PHE A CA 1
ATOM 668 C C . PHE A 1 88 ? 4.940 -7.048 5.564 1.00 95.69 88 PHE A C 1
ATOM 670 O O . PHE A 1 88 ? 4.509 -6.816 6.692 1.00 95.69 88 PHE A O 1
ATOM 677 N N . HIS A 1 89 ? 6.140 -7.573 5.351 1.00 94.31 89 HIS A N 1
ATOM 678 C CA . HIS A 1 89 ? 7.142 -7.822 6.375 1.00 94.31 89 HIS A CA 1
ATOM 679 C C . HIS A 1 89 ? 8.341 -6.932 6.091 1.00 94.31 89 HIS A C 1
ATOM 681 O O . HIS A 1 89 ? 8.848 -6.908 4.970 1.00 94.31 89 HIS A O 1
ATOM 687 N N . TYR A 1 90 ? 8.809 -6.209 7.107 1.00 90.44 90 TYR A N 1
ATOM 688 C CA . TYR A 1 90 ? 9.968 -5.335 6.953 1.00 90.44 90 TYR A CA 1
ATOM 689 C C . TYR A 1 90 ? 11.183 -5.925 7.649 1.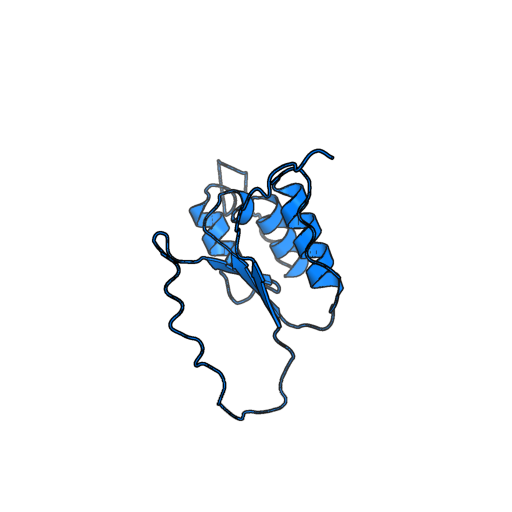00 90.44 90 TYR A C 1
ATOM 691 O O . TYR A 1 90 ? 11.096 -6.319 8.815 1.00 90.44 90 TYR A O 1
ATOM 699 N N . THR A 1 91 ? 12.320 -5.938 6.958 1.00 86.75 91 THR A N 1
ATOM 700 C CA . THR A 1 91 ? 13.582 -6.385 7.551 1.00 86.75 91 THR A CA 1
ATOM 701 C C . THR A 1 91 ? 14.002 -5.470 8.714 1.00 86.75 91 THR A C 1
ATOM 703 O O . THR A 1 91 ? 13.660 -4.279 8.735 1.00 86.75 91 THR A O 1
ATOM 706 N N . PRO A 1 92 ? 14.719 -5.989 9.729 1.00 82.19 92 PRO A N 1
ATOM 707 C CA . PRO A 1 92 ? 15.257 -5.164 10.807 1.00 82.19 92 PRO A CA 1
ATOM 708 C C . PRO A 1 92 ? 16.198 -4.073 10.280 1.00 82.19 92 PRO A C 1
ATOM 710 O O . PRO A 1 92 ? 16.968 -4.293 9.349 1.00 82.19 92 PRO A O 1
ATOM 713 N N . LYS A 1 93 ? 16.201 -2.908 10.940 1.00 66.81 93 LYS A N 1
ATOM 714 C CA . LYS A 1 93 ? 16.948 -1.695 10.541 1.00 66.81 93 LYS A CA 1
ATOM 715 C C . LYS A 1 93 ? 18.471 -1.893 10.399 1.00 66.81 93 LYS A C 1
ATOM 717 O O . LYS A 1 93 ? 19.140 -1.070 9.783 1.00 66.81 93 LYS A O 1
ATOM 722 N N . HIS A 1 94 ? 19.013 -2.978 10.961 1.00 55.47 94 HIS A N 1
ATOM 723 C CA . HIS A 1 94 ? 20.440 -3.309 10.981 1.00 55.47 94 HIS A CA 1
ATOM 724 C C . HIS A 1 94 ? 20.745 -4.713 10.442 1.00 55.47 94 HIS A C 1
ATOM 726 O O . HIS A 1 94 ? 21.629 -5.399 10.952 1.00 55.47 94 HIS A O 1
ATOM 732 N N . SER A 1 95 ? 20.046 -5.163 9.401 1.00 40.53 95 SER A N 1
ATOM 733 C CA . SER A 1 95 ? 20.445 -6.377 8.689 1.00 40.53 95 SER A CA 1
ATOM 734 C C . SER A 1 95 ? 21.692 -6.108 7.834 1.00 40.53 95 SER A C 1
ATOM 736 O O . SER A 1 95 ? 21.595 -5.788 6.650 1.00 40.53 95 SER A O 1
ATOM 738 N N . ARG A 1 96 ? 22.888 -6.252 8.423 1.00 42.06 96 ARG A N 1
ATOM 739 C CA . ARG A 1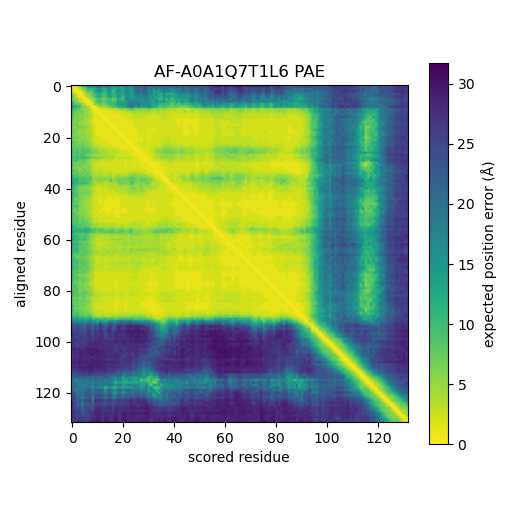 96 ? 24.051 -6.702 7.643 1.00 42.06 96 ARG A CA 1
ATOM 740 C C . ARG A 1 96 ? 23.689 -8.106 7.169 1.00 42.06 96 ARG A C 1
ATOM 742 O O . ARG A 1 96 ? 23.304 -8.934 7.986 1.00 42.06 96 ARG A O 1
ATOM 749 N N . LEU A 1 97 ? 23.736 -8.350 5.866 1.00 38.84 97 LEU A N 1
ATOM 750 C CA . LEU A 1 97 ? 23.489 -9.669 5.289 1.00 38.84 97 LEU A CA 1
ATOM 751 C C . LEU A 1 97 ? 24.536 -10.659 5.833 1.00 38.84 97 LEU A C 1
ATOM 753 O O . LEU A 1 97 ? 25.600 -10.801 5.238 1.00 38.84 97 LEU A O 1
ATOM 757 N N . SER A 1 98 ? 24.270 -11.346 6.948 1.00 35.94 98 SER A N 1
ATOM 758 C CA . SER A 1 98 ? 24.914 -12.633 7.196 1.00 35.94 98 SER A CA 1
ATOM 759 C C . SER A 1 98 ? 24.044 -13.690 6.533 1.00 35.94 98 SER A C 1
ATOM 761 O O . SER A 1 98 ? 22.873 -13.877 6.862 1.00 35.94 98 SER A O 1
ATOM 763 N N . GLN A 1 99 ? 24.602 -14.344 5.518 1.00 40.75 99 GLN A N 1
ATOM 764 C CA . GLN A 1 99 ? 24.014 -15.536 4.926 1.00 40.75 99 GLN A CA 1
ATOM 765 C C . GLN A 1 99 ? 24.100 -16.671 5.946 1.00 40.75 99 GLN A C 1
ATOM 767 O O . GLN A 1 99 ? 25.009 -17.491 5.915 1.00 40.75 99 GLN A O 1
ATOM 772 N N . SER A 1 100 ? 23.172 -16.705 6.884 1.00 41.88 100 SER A N 1
ATOM 773 C CA . SER A 1 100 ? 23.080 -17.783 7.856 1.00 41.88 100 SER A CA 1
ATOM 774 C C . SER A 1 100 ? 21.641 -17.837 8.322 1.00 41.88 100 SER A C 1
ATOM 776 O O . SER A 1 100 ? 21.335 -17.275 9.357 1.00 41.88 100 SER A O 1
ATOM 778 N N . ASP A 1 101 ? 20.769 -18.358 7.456 1.00 44.56 101 ASP A N 1
ATOM 779 C CA . ASP A 1 101 ? 19.560 -19.115 7.818 1.00 44.56 101 ASP A CA 1
ATOM 780 C C . ASP A 1 101 ? 18.883 -19.648 6.541 1.00 44.56 101 ASP A C 1
ATOM 782 O O . ASP A 1 101 ? 17.705 -19.440 6.260 1.00 44.56 101 ASP A O 1
ATOM 786 N N . ARG A 1 102 ? 19.651 -20.392 5.729 1.00 47.69 102 ARG A N 1
ATOM 787 C CA . ARG A 1 102 ? 19.094 -21.304 4.712 1.00 47.69 102 ARG A CA 1
ATOM 788 C C . ARG A 1 102 ? 18.706 -22.635 5.363 1.00 47.69 102 ARG A C 1
ATOM 790 O O . ARG A 1 102 ? 19.189 -23.681 4.943 1.00 47.69 102 ARG A O 1
ATOM 797 N N . ASN A 1 103 ? 17.881 -22.617 6.408 1.00 38.47 103 ASN A N 1
ATOM 798 C CA . ASN A 1 103 ? 17.411 -23.868 7.004 1.00 38.47 103 ASN A CA 1
ATOM 799 C C . ASN A 1 103 ? 15.986 -23.794 7.559 1.00 38.47 103 ASN A C 1
ATOM 801 O O . ASN A 1 103 ? 15.729 -24.094 8.718 1.00 38.47 103 ASN A O 1
ATOM 805 N N . LEU A 1 104 ? 15.039 -23.421 6.694 1.00 42.97 104 LEU A N 1
ATOM 806 C CA . LEU A 1 104 ? 13.616 -23.682 6.929 1.00 42.97 104 LEU A CA 1
ATOM 807 C C . LEU A 1 104 ? 12.994 -24.497 5.786 1.00 42.97 104 LEU A C 1
ATOM 809 O O . LEU A 1 104 ? 11.867 -24.263 5.360 1.00 42.97 104 LEU A O 1
ATOM 813 N N . ALA A 1 105 ? 13.752 -25.460 5.264 1.00 46.31 105 ALA A N 1
ATOM 814 C CA . ALA A 1 105 ? 13.255 -26.459 4.332 1.00 46.31 105 ALA A CA 1
ATOM 815 C C . ALA A 1 105 ? 13.419 -27.832 4.978 1.00 46.31 105 ALA A C 1
ATOM 817 O O . ALA A 1 105 ? 14.451 -28.454 4.773 1.00 46.31 105 ALA A O 1
ATOM 818 N N . GLN A 1 106 ? 12.430 -28.257 5.778 1.00 43.72 106 GLN A N 1
ATOM 819 C CA . GLN A 1 106 ? 12.049 -29.663 6.023 1.00 43.72 106 GLN A CA 1
ATOM 820 C C . GLN A 1 106 ? 10.987 -29.761 7.136 1.00 43.72 106 GLN A C 1
ATOM 822 O O . GLN A 1 106 ? 11.221 -30.262 8.231 1.00 43.72 106 GLN A O 1
ATOM 827 N N . HIS A 1 107 ? 9.764 -29.327 6.836 1.00 37.25 107 HIS A N 1
ATOM 828 C CA . HIS A 1 107 ? 8.581 -29.869 7.504 1.00 37.25 107 HIS A CA 1
ATOM 829 C C . HIS A 1 107 ? 7.650 -30.432 6.427 1.00 37.25 107 HIS A C 1
ATOM 831 O O . HIS A 1 107 ? 7.276 -29.687 5.520 1.00 37.25 107 HIS A O 1
ATOM 837 N N . PRO A 1 108 ? 7.270 -31.721 6.475 1.00 50.66 108 PRO A N 1
ATOM 838 C CA . PRO A 1 108 ? 6.304 -32.265 5.535 1.00 50.66 108 PRO A CA 1
ATOM 839 C C . PRO A 1 108 ? 4.908 -31.985 6.085 1.00 50.66 108 PRO A C 1
ATOM 841 O O . PRO A 1 108 ? 4.534 -32.594 7.081 1.00 50.66 108 PRO A O 1
ATOM 844 N N . ARG A 1 109 ? 4.138 -31.057 5.499 1.00 37.44 109 ARG A N 1
ATOM 845 C CA . ARG A 1 109 ? 2.729 -30.845 5.881 1.00 37.44 109 ARG A CA 1
ATOM 846 C C . ARG A 1 109 ? 1.924 -30.089 4.810 1.00 37.44 109 ARG A C 1
ATOM 848 O O . ARG A 1 109 ? 2.510 -29.493 3.915 1.00 37.44 109 ARG A O 1
ATOM 855 N N . PRO A 1 110 ? 0.591 -30.236 4.843 1.00 34.53 110 PRO A N 1
ATOM 856 C CA . PRO A 1 110 ? -0.226 -30.936 3.863 1.00 34.53 110 PRO A CA 1
ATOM 857 C C . PRO A 1 110 ? -0.747 -29.982 2.782 1.00 34.53 110 PRO A C 1
ATOM 859 O O . PRO A 1 110 ? -0.566 -28.771 2.850 1.00 34.53 110 PRO A O 1
ATOM 862 N N . GLN A 1 111 ? -1.428 -30.530 1.782 1.00 46.34 111 GLN A N 1
ATOM 863 C CA . GLN A 1 111 ? -2.067 -29.765 0.717 1.00 46.34 111 GLN A CA 1
ATOM 864 C C . GLN A 1 111 ? -3.180 -28.856 1.273 1.00 46.34 111 GLN A C 1
ATOM 866 O O . GLN A 1 111 ? -4.325 -29.275 1.392 1.00 46.34 111 GLN A O 1
ATOM 871 N N . VAL A 1 112 ? -2.842 -27.613 1.636 1.00 40.72 112 VAL A N 1
ATOM 872 C CA . VAL A 1 112 ? -3.791 -26.572 2.061 1.00 40.72 112 VAL A CA 1
ATOM 873 C C . VAL A 1 112 ? -3.307 -25.211 1.544 1.00 40.72 112 VAL A C 1
ATOM 875 O O . VAL A 1 112 ? -2.176 -24.822 1.805 1.00 40.72 112 VAL A O 1
ATOM 878 N N . ALA A 1 113 ? -4.176 -24.541 0.777 1.00 42.66 113 ALA A N 1
ATOM 879 C CA . ALA A 1 113 ? -4.147 -23.149 0.303 1.00 42.66 113 ALA A CA 1
ATOM 880 C C . ALA A 1 113 ? -2.777 -22.500 -0.016 1.00 42.66 113 ALA A C 1
ATOM 882 O O . ALA A 1 113 ? -1.999 -22.135 0.862 1.00 42.66 113 ALA A O 1
ATOM 883 N N . GLN A 1 114 ? -2.540 -22.248 -1.307 1.00 43.47 114 GLN A N 1
ATOM 884 C CA . GLN A 1 114 ? -1.336 -21.606 -1.845 1.00 43.47 114 GLN A CA 1
ATOM 885 C C . GLN A 1 114 ? -1.116 -20.199 -1.258 1.00 43.47 114 GLN A C 1
ATOM 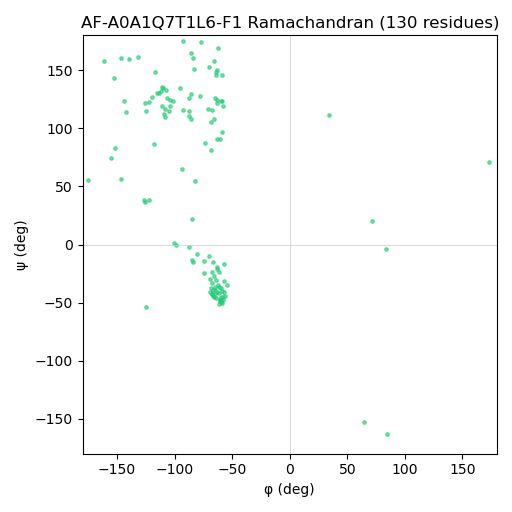887 O O . GLN A 1 114 ? -1.673 -19.210 -1.730 1.00 43.47 114 GLN A O 1
ATOM 892 N N . THR A 1 115 ? -0.274 -20.119 -0.231 1.00 47.72 115 THR A N 1
ATOM 893 C CA . THR A 1 115 ? 0.345 -18.880 0.252 1.00 47.72 115 THR A CA 1
ATOM 894 C C . THR A 1 115 ? 1.639 -18.662 -0.532 1.00 47.72 115 THR A C 1
ATOM 896 O O . THR A 1 115 ? 2.471 -19.570 -0.584 1.00 47.72 115 THR A O 1
ATOM 899 N N . ARG A 1 116 ? 1.830 -17.493 -1.161 1.00 63.06 116 ARG A N 1
ATOM 900 C CA . ARG A 1 116 ? 3.077 -17.170 -1.886 1.00 63.06 116 ARG A CA 1
ATOM 901 C C . ARG A 1 116 ? 3.879 -16.080 -1.172 1.00 63.06 116 ARG A C 1
ATOM 903 O O . ARG A 1 116 ? 3.326 -15.069 -0.740 1.00 63.06 116 ARG A O 1
ATOM 910 N N . LEU A 1 117 ? 5.190 -16.304 -1.076 1.00 54.44 117 LEU A N 1
ATOM 911 C CA . LEU A 1 117 ? 6.181 -15.383 -0.516 1.00 54.44 117 LEU A CA 1
ATOM 912 C C . LEU A 1 117 ? 7.008 -14.777 -1.655 1.00 54.44 117 LEU A C 1
ATOM 914 O O . LEU A 1 117 ? 7.594 -15.524 -2.441 1.00 54.44 117 LEU A O 1
ATOM 918 N N . LEU A 1 118 ? 7.087 -13.447 -1.725 1.00 55.31 118 LEU A N 1
ATOM 919 C CA . LEU A 1 118 ? 8.012 -12.738 -2.609 1.00 55.31 118 LEU A CA 1
ATOM 920 C C . LEU A 1 118 ? 9.051 -11.977 -1.779 1.00 55.31 118 LEU A C 1
ATOM 922 O O . LEU A 1 118 ? 8.713 -11.222 -0.867 1.00 55.31 118 LEU A O 1
ATOM 926 N N . HIS A 1 119 ? 10.322 -12.164 -2.131 1.00 48.62 119 HIS A N 1
ATOM 927 C CA . HIS A 1 119 ? 11.460 -11.491 -1.515 1.00 48.62 119 HIS A CA 1
ATOM 928 C C . HIS A 1 119 ? 12.028 -10.470 -2.509 1.00 48.62 119 HIS A C 1
ATOM 930 O O . HIS A 1 119 ? 12.512 -10.863 -3.571 1.00 48.62 119 HIS A O 1
ATOM 936 N N . GLN A 1 120 ? 11.992 -9.173 -2.187 1.00 51.53 120 GLN A N 1
ATOM 937 C CA . GLN A 1 120 ? 12.760 -8.167 -2.926 1.00 51.53 120 GLN A CA 1
ATOM 938 C C . GLN A 1 120 ? 13.919 -7.671 -2.061 1.00 51.53 120 GLN A C 1
ATOM 940 O O . GLN A 1 120 ? 13.730 -6.953 -1.085 1.00 51.53 120 GLN A O 1
ATOM 945 N N . CYS A 1 121 ? 15.141 -8.049 -2.439 1.00 35.34 121 CYS A N 1
ATOM 946 C CA . CYS A 1 121 ? 16.359 -7.453 -1.898 1.00 35.34 121 CYS A CA 1
ATOM 947 C C . CYS A 1 121 ? 16.793 -6.295 -2.800 1.00 35.34 121 CYS A C 1
ATOM 949 O O . CYS A 1 121 ? 17.172 -6.506 -3.952 1.00 35.34 121 CYS A O 1
ATOM 951 N N . GLY A 1 122 ? 16.777 -5.072 -2.271 1.00 40.62 122 GLY A N 1
ATOM 952 C CA . GLY A 1 122 ? 17.416 -3.930 -2.909 1.00 40.62 122 GLY A CA 1
ATOM 953 C C . GLY A 1 122 ? 18.938 -4.087 -2.891 1.00 40.62 122 GLY A C 1
ATOM 954 O O . GLY A 1 122 ? 19.565 -3.892 -1.857 1.00 40.62 122 GLY A O 1
ATOM 955 N N . GLY A 1 123 ? 19.532 -4.409 -4.039 1.00 34.34 123 GLY A N 1
ATOM 956 C CA . GLY A 1 123 ? 20.978 -4.374 -4.257 1.00 34.34 123 GLY A CA 1
ATOM 957 C C . GLY A 1 123 ? 21.300 -3.492 -5.456 1.00 34.34 123 GLY A C 1
ATOM 958 O O . GLY A 1 123 ? 20.882 -3.788 -6.570 1.00 34.34 123 GLY A O 1
ATOM 959 N N . VAL A 1 124 ? 22.000 -2.381 -5.223 1.00 43.47 124 VAL A N 1
ATOM 960 C CA . VAL A 1 124 ? 22.673 -1.612 -6.276 1.00 43.47 124 VAL A CA 1
ATOM 961 C C . VAL A 1 124 ? 24.043 -2.250 -6.475 1.00 43.47 124 VAL A C 1
ATOM 963 O O . VAL A 1 124 ? 24.783 -2.440 -5.512 1.00 43.47 124 VAL A O 1
ATOM 966 N N . THR A 1 125 ? 24.408 -2.566 -7.711 1.00 33.12 125 THR A N 1
ATOM 967 C CA . THR A 1 125 ? 25.815 -2.728 -8.085 1.00 33.12 125 THR A CA 1
ATOM 968 C C . THR A 1 125 ? 25.965 -2.151 -9.480 1.00 33.12 125 THR A C 1
ATOM 970 O O . THR A 1 125 ? 25.347 -2.636 -10.425 1.00 33.12 125 THR A O 1
ATOM 973 N N . SER A 1 126 ? 26.716 -1.055 -9.592 1.00 42.28 126 SER A N 1
ATOM 974 C CA . SER A 1 126 ? 27.120 -0.521 -10.884 1.00 42.28 126 SER A CA 1
ATOM 975 C C . SER A 1 126 ? 28.032 -1.546 -11.555 1.00 42.28 126 SER A C 1
ATOM 977 O O . SER A 1 126 ? 29.018 -1.993 -10.970 1.00 42.28 126 SER A O 1
ATOM 979 N N . GLN A 1 127 ? 27.700 -1.937 -12.781 1.00 39.56 127 GLN A N 1
ATOM 980 C CA . GLN A 1 127 ? 28.671 -2.545 -13.679 1.00 39.56 127 GLN A CA 1
ATOM 981 C C . GLN A 1 127 ? 29.112 -1.476 -14.670 1.00 39.56 127 GLN A C 1
ATOM 983 O O . GLN A 1 127 ? 28.292 -0.799 -15.289 1.00 39.56 127 GLN A O 1
ATOM 988 N N . GLY A 1 128 ? 30.427 -1.267 -14.687 1.00 35.34 128 GLY A N 1
ATOM 989 C CA . GLY A 1 128 ? 31.106 -0.228 -15.435 1.00 35.34 128 GLY A CA 1
ATOM 990 C C . GLY A 1 128 ? 30.963 -0.391 -16.943 1.00 35.34 128 GLY A C 1
ATOM 991 O O . GLY A 1 128 ? 30.890 -1.495 -17.478 1.00 35.34 128 GLY A O 1
ATOM 992 N N . LEU A 1 129 ? 30.955 0.759 -17.608 1.00 37.25 129 LEU A N 1
ATOM 993 C CA . LEU A 1 129 ? 31.101 0.892 -19.047 1.00 37.25 129 LEU A CA 1
ATOM 994 C C . LEU A 1 129 ? 32.515 0.440 -19.436 1.00 37.25 129 LEU A C 1
ATOM 996 O O . LEU A 1 129 ? 33.492 1.125 -19.139 1.00 37.25 129 LEU A O 1
ATOM 1000 N N . GLY A 1 130 ? 32.614 -0.719 -20.083 1.00 31.97 130 GLY A N 1
ATOM 1001 C CA . GLY A 1 130 ? 33.757 -1.076 -20.916 1.00 31.97 130 GLY A CA 1
ATOM 1002 C C . GLY A 1 130 ? 33.503 -0.553 -22.325 1.00 31.97 130 GLY A C 1
ATOM 1003 O O . GLY A 1 130 ? 32.590 -1.027 -22.996 1.00 31.97 130 GLY A O 1
ATOM 1004 N N . LEU A 1 131 ? 34.274 0.452 -22.734 1.00 38.59 131 LEU A N 1
ATOM 1005 C CA . LEU A 1 131 ? 34.349 0.914 -24.116 1.00 38.59 131 LEU A CA 1
ATOM 1006 C C . LEU A 1 131 ? 35.228 -0.069 -24.905 1.00 38.59 131 LEU A C 1
ATOM 1008 O O . LEU A 1 131 ? 36.355 -0.340 -24.489 1.00 38.59 131 LEU A O 1
ATOM 1012 N N . TYR A 1 132 ? 34.708 -0.560 -26.027 1.00 39.62 132 TYR A N 1
ATOM 1013 C CA . TYR A 1 132 ? 35.492 -0.993 -27.184 1.00 39.62 132 TYR A CA 1
ATOM 1014 C C . TYR A 1 132 ? 35.087 -0.116 -28.363 1.00 39.62 132 TYR A C 1
ATOM 1016 O O . TYR A 1 132 ? 33.868 0.151 -28.483 1.00 39.62 132 TYR A O 1
#

Mean predicted aligned error: 12.75 Å